Protein AF-A0A832M964-F1 (afdb_monomer_lite)

Secondary structure (DSSP, 8-state):
---------PPPHHHHHHHHHHHHHHHHHHHHHHHHHHHHHHHHHHHHHHHHHHHHHHHHHHHS-GGGS-TTEEEEEEEEETTEEEEEEEEEEEE-SS-SS--EEEEEEEEEEETTEEEEEEEE--

pLDDT: mean 84.79, std 11.28, range [44.62, 95.81]

Structure (mmCIF, N/CA/C/O backbone):
data_AF-A0A832M964-F1
#
_entry.id   AF-A0A832M964-F1
#
loop_
_atom_site.group_PDB
_atom_site.id
_atom_site.type_symbol
_atom_site.label_atom_id
_atom_site.label_alt_id
_atom_site.label_comp_id
_atom_site.label_asym_id
_atom_site.label_entity_id
_atom_site.label_seq_id
_atom_site.pdbx_PDB_ins_code
_atom_site.Cartn_x
_atom_site.Cartn_y
_atom_site.Cartn_z
_atom_site.occupancy
_atom_site.B_iso_or_equiv
_atom_site.auth_seq_id
_atom_site.auth_comp_id
_atom_site.auth_asym_id
_atom_site.auth_atom_id
_atom_site.pdbx_PDB_model_num
ATOM 1 N N . MET A 1 1 ? -24.191 -28.222 73.636 1.00 44.62 1 MET A N 1
ATOM 2 C CA . MET A 1 1 ? -23.981 -27.889 72.207 1.00 44.62 1 MET A CA 1
ATOM 3 C C . MET A 1 1 ? -24.674 -26.564 71.893 1.00 44.62 1 MET A C 1
ATOM 5 O O . MET A 1 1 ? -25.880 -26.566 71.691 1.00 44.62 1 MET A O 1
ATOM 9 N N . 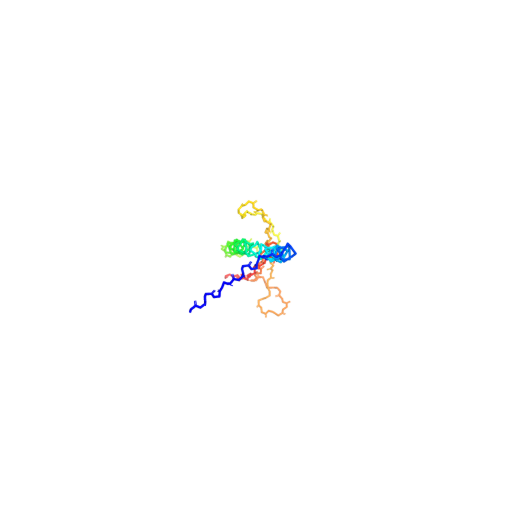SER A 1 2 ? -23.965 -25.428 71.906 1.00 44.72 2 SER A N 1
ATOM 10 C CA . SER A 1 2 ? -24.557 -24.138 71.512 1.00 44.72 2 SER A CA 1
ATOM 11 C C . SER A 1 2 ? -24.307 -23.880 70.022 1.00 44.72 2 SER A C 1
ATOM 13 O O . SER A 1 2 ? -23.170 -23.826 69.552 1.00 44.72 2 SER A O 1
ATOM 15 N N . ARG A 1 3 ? -25.388 -23.765 69.244 1.00 59.62 3 ARG A N 1
ATOM 16 C CA . ARG A 1 3 ? -25.330 -23.318 67.848 1.00 59.62 3 ARG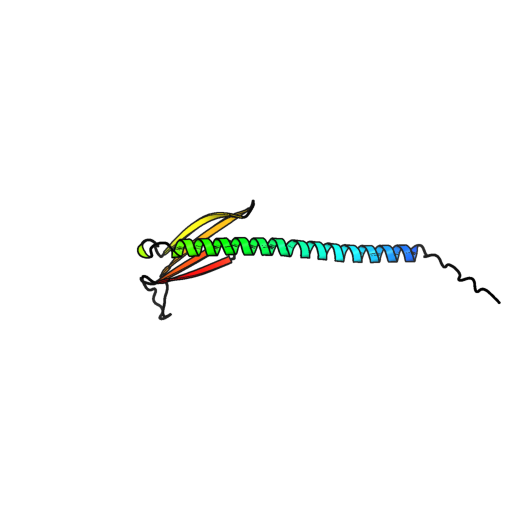 A CA 1
ATOM 17 C C . ARG A 1 3 ? -25.164 -21.799 67.855 1.00 59.62 3 ARG A C 1
ATOM 19 O O . ARG A 1 3 ? -26.110 -21.080 68.158 1.00 59.62 3 ARG A O 1
ATOM 26 N N . ARG A 1 4 ? -23.968 -21.307 67.519 1.00 56.19 4 ARG A N 1
ATOM 27 C CA . ARG A 1 4 ? -23.741 -19.880 67.240 1.00 56.19 4 ARG A CA 1
ATOM 28 C C . ARG A 1 4 ? -24.540 -19.495 65.990 1.00 56.19 4 ARG A C 1
ATOM 30 O O . ARG A 1 4 ? -24.141 -19.822 64.874 1.00 56.19 4 ARG A O 1
ATOM 37 N N . GLN A 1 5 ? -25.676 -18.825 66.178 1.00 59.09 5 GLN A N 1
ATOM 38 C CA . GLN A 1 5 ? -26.398 -18.148 65.102 1.00 59.09 5 GLN A CA 1
ATOM 39 C C . GLN A 1 5 ? -25.478 -17.076 64.505 1.00 59.09 5 GLN A C 1
ATOM 41 O O . GLN A 1 5 ? -25.158 -16.081 65.152 1.00 59.09 5 GLN A O 1
ATOM 46 N N . ARG A 1 6 ? -25.016 -17.291 63.268 1.00 60.81 6 ARG A N 1
ATOM 47 C CA . ARG A 1 6 ? -24.368 -16.244 62.472 1.00 60.81 6 ARG A CA 1
ATOM 48 C C . ARG A 1 6 ? -25.410 -15.161 62.208 1.00 60.81 6 ARG A C 1
ATOM 50 O O . ARG A 1 6 ? -26.352 -15.390 61.452 1.00 60.81 6 ARG A O 1
ATOM 57 N N . ALA A 1 7 ? -25.250 -14.004 62.844 1.00 59.88 7 ALA A N 1
ATOM 58 C CA . ALA A 1 7 ? -26.042 -12.824 62.540 1.00 59.88 7 ALA A CA 1
ATOM 59 C C . ALA A 1 7 ? -25.851 -12.479 61.056 1.00 59.88 7 ALA A C 1
ATOM 61 O O . ALA A 1 7 ? -24.744 -12.162 60.618 1.00 59.88 7 ALA A O 1
ATOM 62 N N . ARG A 1 8 ? -26.925 -12.588 60.271 1.00 60.16 8 ARG A N 1
ATOM 63 C CA . ARG A 1 8 ? -26.962 -12.116 58.886 1.00 60.16 8 ARG A CA 1
ATOM 64 C C . ARG A 1 8 ? -26.943 -10.587 58.933 1.00 60.16 8 ARG A C 1
ATOM 66 O O . ARG A 1 8 ? -27.985 -9.970 59.121 1.00 60.16 8 ARG A O 1
ATOM 73 N N . ARG A 1 9 ? -25.761 -9.975 58.842 1.00 65.62 9 ARG A N 1
ATOM 74 C CA . ARG A 1 9 ? -25.640 -8.528 58.627 1.00 65.62 9 ARG A CA 1
ATOM 75 C C . ARG A 1 9 ? -25.997 -8.256 57.166 1.00 65.62 9 ARG A C 1
ATOM 77 O O . ARG A 1 9 ? -25.278 -8.696 56.275 1.00 65.62 9 ARG A O 1
ATOM 84 N N . GLY A 1 10 ? -27.156 -7.644 56.938 1.00 71.69 10 GLY A N 1
ATOM 85 C CA . GLY A 1 10 ? -27.556 -7.161 55.618 1.00 71.69 10 GLY A CA 1
ATOM 86 C C . GLY A 1 10 ? -26.699 -5.965 55.207 1.00 71.69 10 GLY A C 1
ATOM 87 O O . GLY A 1 10 ? -26.245 -5.215 56.069 1.00 71.69 10 GLY A O 1
ATOM 88 N N . LEU A 1 11 ? -26.475 -5.815 53.902 1.00 71.75 11 LEU A N 1
ATOM 89 C CA . LEU A 1 11 ? -25.791 -4.660 53.323 1.00 71.75 11 LEU A CA 1
ATOM 90 C C . LEU A 1 11 ? -26.528 -3.378 53.702 1.00 71.75 11 LEU A C 1
ATOM 92 O O . LEU A 1 11 ? -27.746 -3.276 53.528 1.00 71.75 11 LEU A O 1
ATOM 96 N N . THR A 1 12 ? -25.790 -2.397 54.206 1.00 86.75 12 THR A N 1
ATOM 97 C CA . THR A 1 12 ? -26.350 -1.063 54.411 1.00 86.75 12 THR A CA 1
ATOM 98 C C . THR A 1 12 ? -26.580 -0.389 53.056 1.00 86.75 12 THR A C 1
ATOM 100 O O . THR A 1 12 ? -25.876 -0.655 52.081 1.00 86.75 12 THR A O 1
ATOM 103 N N . LEU A 1 13 ? -27.580 0.493 52.970 1.00 82.88 13 LEU A N 1
ATOM 104 C CA . LEU A 1 13 ? -27.928 1.187 51.721 1.00 82.88 13 LEU A CA 1
ATOM 105 C C . LEU A 1 13 ? -26.727 1.971 51.155 1.00 82.88 13 LEU A C 1
ATOM 107 O O . LEU A 1 13 ? -26.517 2.006 49.945 1.00 82.88 13 LEU A O 1
ATOM 111 N N . LEU A 1 14 ? -25.891 2.518 52.043 1.00 85.25 14 LEU A N 1
ATOM 112 C CA . LEU A 1 14 ? -24.642 3.189 51.693 1.00 85.25 14 LEU A CA 1
ATOM 113 C C . LEU A 1 14 ? -23.619 2.226 51.063 1.00 85.25 14 LEU A C 1
ATOM 115 O O . LEU A 1 14 ? -23.059 2.538 50.016 1.00 85.25 14 LEU A O 1
ATOM 119 N N . GLU A 1 15 ? -23.400 1.046 51.655 1.00 85.31 15 GLU A N 1
ATOM 120 C CA . GLU A 1 15 ? -22.501 0.028 51.086 1.00 85.31 15 GLU A CA 1
ATOM 121 C C . GLU A 1 15 ? -22.987 -0.455 49.716 1.00 85.31 15 GLU A C 1
ATOM 123 O O . GLU A 1 15 ? -22.176 -0.633 48.808 1.00 85.31 15 GLU A O 1
ATOM 128 N N . ALA A 1 16 ? -24.301 -0.622 49.539 1.00 86.69 16 ALA A N 1
ATOM 129 C CA . ALA A 1 16 ? -24.883 -1.010 48.257 1.00 86.69 16 ALA A CA 1
ATOM 130 C C . ALA A 1 16 ? -24.654 0.059 47.173 1.00 86.69 16 ALA A C 1
ATOM 132 O O . ALA A 1 16 ? -24.262 -0.278 46.057 1.00 86.69 16 ALA A O 1
ATOM 133 N N . LEU A 1 17 ? -24.830 1.344 47.499 1.00 87.31 17 LEU A N 1
ATOM 134 C CA . LEU A 1 17 ? -24.562 2.448 46.570 1.00 87.31 17 LEU A CA 1
ATOM 135 C C . LEU A 1 17 ? -23.080 2.536 46.185 1.00 87.31 17 LEU A C 1
ATOM 137 O O . LEU A 1 17 ? -22.758 2.709 45.007 1.00 87.31 17 LEU A O 1
ATOM 141 N N . ILE A 1 18 ? -22.174 2.369 47.151 1.00 88.50 18 ILE A N 1
ATOM 142 C CA . ILE A 1 18 ? -20.728 2.360 46.892 1.00 88.50 18 ILE A CA 1
ATOM 143 C C . ILE A 1 18 ? -20.363 1.191 45.967 1.00 88.50 18 ILE A C 1
ATOM 145 O O . ILE A 1 18 ? -19.669 1.395 44.970 1.00 88.50 18 ILE A O 1
ATOM 149 N N . LEU A 1 19 ? -20.885 -0.011 46.230 1.00 87.69 19 LEU A N 1
ATOM 150 C CA . LEU A 1 19 ? -20.664 -1.187 45.384 1.00 87.69 19 LEU A CA 1
ATOM 151 C C . LEU A 1 19 ? -21.177 -0.986 43.954 1.00 87.69 19 LEU A C 1
ATOM 153 O O . LEU A 1 19 ? -20.451 -1.283 43.009 1.00 87.69 19 LEU A O 1
ATOM 157 N N . ILE A 1 20 ? -22.385 -0.444 43.780 1.00 88.62 20 ILE A N 1
ATOM 158 C CA . ILE A 1 20 ? -22.952 -0.164 42.450 1.00 88.62 20 ILE A CA 1
ATOM 159 C C . ILE A 1 20 ? -22.075 0.831 41.686 1.00 88.62 20 ILE A C 1
ATOM 161 O O . ILE A 1 20 ? -21.816 0.638 40.500 1.00 88.62 20 ILE A O 1
ATOM 165 N N . THR A 1 21 ? -21.575 1.862 42.365 1.00 89.19 21 THR A N 1
ATOM 166 C CA . THR A 1 21 ? -20.712 2.874 41.744 1.00 89.19 21 THR A CA 1
ATOM 167 C C . THR A 1 21 ? -19.387 2.260 41.285 1.00 89.19 21 THR A C 1
ATOM 169 O O . THR A 1 21 ? -18.964 2.478 40.151 1.00 89.19 21 THR A O 1
ATOM 172 N N . ILE A 1 22 ? -18.763 1.431 42.128 1.00 87.75 22 ILE A N 1
ATOM 173 C CA . ILE A 1 22 ? -17.514 0.729 41.794 1.00 87.75 22 ILE A CA 1
ATOM 174 C C . ILE A 1 22 ? -17.724 -0.218 40.606 1.00 87.75 22 ILE A C 1
ATOM 176 O O . ILE A 1 22 ? -16.924 -0.220 39.672 1.00 87.75 22 ILE A O 1
ATOM 180 N N . VAL A 1 23 ? -18.815 -0.988 40.602 1.00 85.75 23 VAL A N 1
ATOM 181 C CA . VAL A 1 23 ? -19.145 -1.904 39.499 1.00 85.75 23 VAL A CA 1
ATOM 182 C C . VAL A 1 23 ? -19.445 -1.136 38.210 1.00 85.75 23 VAL A C 1
ATOM 184 O O . VAL A 1 23 ? -19.011 -1.558 37.141 1.00 85.75 23 VAL A O 1
ATOM 187 N N . GLY A 1 24 ? -20.123 0.011 38.293 1.00 85.31 24 GLY A N 1
ATOM 188 C CA . GLY A 1 24 ? -20.402 0.869 37.142 1.00 85.31 24 GLY A CA 1
ATOM 189 C C . GLY A 1 24 ? -19.130 1.403 36.480 1.00 85.31 24 GLY A C 1
ATOM 190 O O . GLY A 1 24 ? -18.979 1.296 35.265 1.00 85.31 24 GLY A O 1
ATOM 191 N N . VAL A 1 25 ? -18.181 1.910 37.275 1.00 82.62 25 VAL A N 1
ATOM 192 C CA . VAL A 1 25 ? -16.882 2.395 36.770 1.00 82.62 25 VAL A CA 1
ATOM 193 C C . VAL A 1 25 ? -16.028 1.246 36.221 1.00 82.62 25 VAL A C 1
ATOM 195 O O . VAL A 1 25 ? -15.401 1.385 35.173 1.00 82.62 25 VAL A O 1
ATOM 198 N N . ALA A 1 26 ? -16.026 0.086 36.881 1.00 78.88 26 ALA A N 1
ATOM 199 C CA . ALA A 1 26 ? -15.315 -1.089 36.379 1.00 78.88 26 ALA A CA 1
ATOM 200 C C . ALA A 1 26 ? -15.908 -1.595 35.048 1.00 78.88 26 ALA A C 1
ATOM 202 O O . ALA A 1 26 ? -15.168 -1.952 34.131 1.00 78.88 26 ALA A O 1
ATOM 203 N N . GLY A 1 27 ? -17.238 -1.579 34.913 1.00 77.88 27 GLY A N 1
ATOM 204 C CA . GLY A 1 27 ? -17.943 -2.019 33.710 1.00 77.88 27 GLY A CA 1
ATOM 205 C C . GLY A 1 27 ? -17.648 -1.156 32.482 1.00 77.88 27 GLY A C 1
ATOM 206 O O . GLY A 1 27 ? -17.426 -1.694 31.394 1.00 77.88 27 GLY A O 1
ATOM 207 N N . THR A 1 28 ? -17.577 0.170 32.638 1.00 76.06 28 THR A N 1
ATOM 208 C CA . THR A 1 28 ? -17.237 1.067 31.519 1.00 76.06 28 THR A CA 1
ATOM 209 C C . THR A 1 28 ? -15.798 0.865 31.042 1.00 76.06 28 THR A C 1
ATOM 211 O O . THR A 1 28 ? -15.563 0.838 29.833 1.00 76.06 28 THR A O 1
ATOM 214 N N . GLY A 1 29 ? -14.850 0.629 31.957 1.00 68.12 29 GLY A N 1
ATOM 215 C CA . GLY A 1 29 ? -13.457 0.328 31.611 1.00 68.12 29 GLY A CA 1
ATOM 216 C C . GLY A 1 29 ? -13.305 -0.930 30.747 1.00 68.12 29 GLY A C 1
ATOM 217 O O . GLY A 1 29 ? -12.607 -0.909 29.732 1.00 68.12 29 GLY A O 1
ATOM 218 N N . VAL A 1 30 ? -14.017 -2.009 31.091 1.00 72.25 30 VAL A N 1
ATOM 219 C CA . VAL A 1 30 ? -14.002 -3.263 30.314 1.00 72.25 30 VAL A CA 1
ATOM 220 C C . VAL A 1 30 ? -14.663 -3.081 28.942 1.00 72.25 30 VAL A C 1
ATOM 222 O O . VAL A 1 30 ? -14.144 -3.576 27.939 1.00 72.25 30 VAL A O 1
ATOM 225 N N . GLY A 1 31 ? -15.765 -2.328 28.866 1.00 68.25 31 GLY A N 1
ATOM 226 C CA . GLY A 1 31 ? -16.471 -2.064 27.608 1.00 68.25 31 GLY A CA 1
ATOM 227 C C . GLY A 1 31 ? -15.620 -1.315 26.576 1.00 68.25 31 GLY A C 1
ATOM 228 O O . GLY A 1 31 ? -15.605 -1.683 25.400 1.00 68.25 31 GLY A O 1
ATOM 229 N N . VAL A 1 32 ? -14.853 -0.310 27.011 1.00 69.38 32 VAL A N 1
ATOM 230 C CA . VAL A 1 32 ? -13.931 0.426 26.126 1.00 69.38 32 VAL A CA 1
ATOM 231 C C . VAL A 1 32 ? -12.789 -0.476 25.647 1.00 69.38 32 VAL A C 1
ATOM 233 O O . VAL A 1 32 ? -12.437 -0.437 24.467 1.00 69.38 32 VAL A O 1
ATOM 236 N N . GLY A 1 33 ? -12.259 -1.336 26.524 1.00 65.06 33 GLY A N 1
ATOM 237 C CA . GLY A 1 33 ? -11.220 -2.306 26.170 1.00 65.06 33 GLY A CA 1
ATOM 238 C C . GLY A 1 33 ? -11.671 -3.295 25.091 1.00 65.06 33 GLY A C 1
ATOM 239 O O . GLY A 1 33 ? -10.981 -3.474 24.090 1.00 65.06 33 GLY A O 1
ATOM 240 N N . LEU A 1 34 ? -12.864 -3.878 25.236 1.00 66.81 34 LEU A N 1
ATOM 241 C CA . LEU A 1 34 ? -13.414 -4.824 24.257 1.00 66.81 34 LEU A CA 1
ATOM 242 C C . LEU A 1 34 ? -13.687 -4.170 22.897 1.00 66.81 34 LEU A C 1
ATOM 244 O O . LEU A 1 34 ? -13.398 -4.755 21.854 1.00 66.81 34 LEU A O 1
ATOM 248 N N . HIS A 1 35 ? -14.194 -2.937 22.895 1.00 64.88 35 HIS A N 1
ATOM 249 C CA . HIS A 1 35 ? -14.451 -2.211 21.655 1.00 64.88 35 HIS A CA 1
ATOM 250 C C . HIS A 1 35 ? -13.156 -1.814 20.927 1.00 64.88 35 HIS A C 1
ATOM 252 O O . HIS A 1 35 ? -13.108 -1.830 19.697 1.00 64.88 35 HIS A O 1
ATOM 258 N N . ALA A 1 36 ? -12.090 -1.491 21.666 1.00 59.09 36 ALA A N 1
ATOM 259 C CA . ALA A 1 36 ? -10.774 -1.249 21.082 1.00 59.09 36 ALA A CA 1
ATOM 260 C C . ALA A 1 36 ? -10.193 -2.527 20.459 1.00 59.09 36 ALA A C 1
ATOM 262 O O . ALA A 1 36 ? -9.739 -2.490 19.317 1.00 59.09 36 ALA A O 1
ATOM 263 N N . VAL A 1 37 ? -10.281 -3.666 21.157 1.00 65.94 37 VAL A N 1
ATOM 264 C CA . VAL A 1 37 ? -9.811 -4.965 20.649 1.00 65.94 37 VAL A CA 1
ATOM 265 C C . VAL A 1 37 ? -10.566 -5.381 19.385 1.00 65.94 37 VAL A C 1
ATOM 267 O O . VAL A 1 37 ? -9.938 -5.864 18.452 1.00 65.94 37 VAL A O 1
ATOM 270 N N . ALA A 1 38 ? -11.872 -5.123 19.288 1.00 67.06 38 ALA A N 1
ATOM 271 C CA . ALA A 1 38 ? -12.654 -5.446 18.090 1.00 67.06 38 ALA A CA 1
ATOM 272 C C . ALA A 1 38 ? -12.256 -4.633 16.839 1.00 67.06 38 ALA A C 1
ATOM 274 O O . ALA A 1 38 ? -12.449 -5.097 15.718 1.00 67.06 38 ALA A O 1
ATOM 275 N N . LYS A 1 39 ? -11.679 -3.433 17.001 1.00 70.62 39 LYS A N 1
ATOM 276 C CA . LYS A 1 39 ? -11.231 -2.593 15.873 1.00 70.62 39 LYS A CA 1
ATOM 277 C C . LYS A 1 39 ? -9.864 -2.992 15.320 1.00 70.62 39 LYS A C 1
ATOM 279 O O . LYS A 1 39 ? -9.562 -2.663 14.174 1.00 70.62 39 LYS A O 1
ATOM 284 N N . VAL A 1 40 ? -9.043 -3.683 16.112 1.00 73.50 40 VAL A N 1
ATOM 285 C CA . VAL A 1 40 ? -7.690 -4.084 15.698 1.00 73.50 40 VAL A CA 1
ATOM 286 C C . VAL A 1 40 ? -7.722 -5.077 14.525 1.00 73.50 40 VAL A C 1
ATOM 288 O O . VAL A 1 40 ? -7.034 -4.798 13.545 1.00 73.50 40 VAL A O 1
ATOM 291 N N . PRO A 1 41 ? -8.538 -6.154 14.534 1.00 78.06 41 PRO A N 1
ATOM 292 C CA . PRO A 1 41 ? -8.643 -7.071 13.399 1.00 78.06 41 PRO A CA 1
ATOM 293 C C . PRO A 1 41 ? -9.049 -6.367 12.103 1.00 78.06 41 PRO A C 1
ATOM 295 O O . PRO A 1 41 ? -8.357 -6.492 11.102 1.00 78.06 41 PRO A O 1
ATOM 298 N N . ALA A 1 42 ? -10.083 -5.520 12.147 1.00 80.25 42 ALA A N 1
ATOM 299 C CA . ALA A 1 42 ? -10.571 -4.817 10.960 1.00 80.25 42 ALA A CA 1
ATOM 300 C C . ALA A 1 42 ? -9.510 -3.890 10.334 1.00 80.25 42 ALA A C 1
ATOM 302 O O . ALA A 1 42 ? -9.373 -3.831 9.115 1.00 80.25 42 ALA A O 1
ATOM 303 N N . ALA A 1 43 ? -8.731 -3.184 11.162 1.00 81.50 43 ALA A N 1
ATOM 304 C CA . ALA A 1 43 ? -7.650 -2.328 10.676 1.00 81.50 43 ALA A CA 1
ATOM 305 C C . ALA A 1 43 ? -6.471 -3.133 10.101 1.00 81.50 43 ALA A C 1
ATOM 307 O O . ALA A 1 43 ? -5.807 -2.675 9.169 1.00 81.50 43 ALA A O 1
ATOM 308 N N . VAL A 1 44 ? -6.187 -4.314 10.657 1.00 87.06 44 VAL A N 1
ATOM 309 C CA . VAL A 1 44 ? -5.147 -5.217 10.144 1.00 87.06 44 VAL A CA 1
ATOM 310 C C . VAL A 1 44 ? -5.574 -5.823 8.808 1.00 87.06 44 VAL A C 1
ATOM 312 O O . VAL A 1 44 ? -4.784 -5.794 7.867 1.00 87.06 44 VAL A O 1
ATOM 315 N N . ASP A 1 45 ? -6.821 -6.276 8.690 1.00 88.12 45 ASP A N 1
ATOM 316 C CA . ASP A 1 45 ? -7.370 -6.833 7.451 1.00 88.12 45 ASP A CA 1
ATOM 317 C C . ASP A 1 45 ? -7.367 -5.797 6.320 1.00 88.12 45 ASP A C 1
ATOM 319 O O . ASP A 1 45 ? -6.944 -6.092 5.202 1.00 88.12 45 ASP A O 1
ATOM 323 N N . GLU A 1 46 ? -7.755 -4.550 6.616 1.00 89.06 46 GLU A N 1
ATOM 324 C CA . GLU A 1 46 ? -7.687 -3.445 5.652 1.00 89.06 46 GLU A CA 1
ATOM 325 C C . GLU A 1 46 ? -6.243 -3.205 5.185 1.00 89.06 46 GLU A C 1
ATOM 327 O O . GLU A 1 46 ? -5.992 -3.057 3.989 1.00 89.06 46 GLU A O 1
ATOM 332 N N . ARG A 1 47 ? -5.269 -3.220 6.105 1.00 89.62 47 ARG A N 1
ATOM 333 C CA . ARG A 1 47 ? -3.848 -3.063 5.754 1.00 89.62 47 ARG A CA 1
ATOM 334 C C . ARG A 1 47 ? -3.325 -4.215 4.906 1.00 89.62 47 ARG A C 1
ATOM 336 O O . ARG A 1 47 ? -2.576 -3.956 3.968 1.00 89.62 47 ARG A O 1
ATOM 343 N N . LEU A 1 48 ? -3.699 -5.454 5.221 1.00 93.12 48 LEU A N 1
ATOM 344 C CA . LEU A 1 48 ? -3.319 -6.626 4.434 1.00 93.12 48 LEU A CA 1
ATOM 345 C C . LEU A 1 48 ? -3.909 -6.536 3.020 1.00 93.12 48 LEU A C 1
ATOM 347 O O . LEU A 1 48 ? -3.203 -6.749 2.039 1.00 93.12 48 LEU A O 1
ATOM 351 N N . ALA A 1 49 ? -5.181 -6.151 2.907 1.00 92.94 49 ALA A N 1
ATOM 352 C CA . ALA A 1 49 ? -5.844 -5.981 1.622 1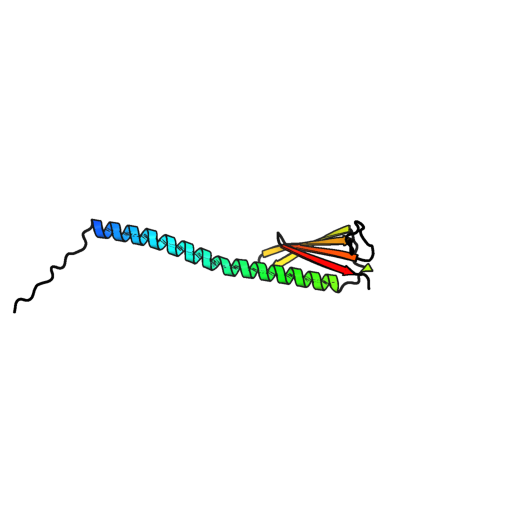.00 92.94 49 ALA A CA 1
ATOM 353 C C . ALA A 1 49 ? -5.189 -4.878 0.774 1.00 92.94 49 ALA A C 1
ATOM 355 O O . ALA A 1 49 ? -4.952 -5.091 -0.414 1.00 92.94 49 ALA A O 1
ATOM 356 N N . ILE A 1 50 ? -4.841 -3.727 1.366 1.00 93.69 50 ILE A N 1
ATOM 357 C CA . ILE A 1 50 ? -4.091 -2.674 0.659 1.00 93.69 50 ILE A CA 1
ATOM 358 C C . ILE A 1 50 ? -2.722 -3.200 0.220 1.00 93.69 50 ILE A C 1
ATOM 360 O O . ILE A 1 50 ? -2.330 -2.980 -0.924 1.00 93.69 50 ILE A O 1
ATOM 364 N N . HIS A 1 51 ? -2.012 -3.920 1.090 1.00 93.69 51 HIS A N 1
ATOM 365 C CA . HIS A 1 51 ? -0.697 -4.464 0.764 1.00 93.69 51 HIS A CA 1
ATOM 366 C C . HIS A 1 51 ? -0.751 -5.443 -0.414 1.00 93.69 51 HIS A C 1
ATOM 368 O O . HIS A 1 51 ? 0.027 -5.296 -1.352 1.00 93.69 51 HIS A O 1
ATOM 374 N N . ASN A 1 52 ? -1.721 -6.360 -0.433 1.00 94.44 52 ASN A N 1
ATOM 375 C CA . ASN A 1 52 ? -1.915 -7.276 -1.558 1.00 94.44 52 ASN A CA 1
ATOM 376 C C . ASN A 1 52 ? -2.166 -6.510 -2.866 1.00 94.44 52 ASN A C 1
ATOM 378 O O . ASN A 1 52 ? -1.572 -6.830 -3.887 1.00 94.44 52 ASN A O 1
ATOM 382 N N . ARG A 1 53 ? -2.958 -5.429 -2.832 1.00 93.81 53 ARG A N 1
ATOM 383 C CA . ARG A 1 53 ? -3.203 -4.576 -4.011 1.00 93.81 53 ARG A CA 1
ATOM 384 C C . ARG A 1 53 ? -1.975 -3.798 -4.480 1.00 93.81 53 ARG A C 1
ATOM 386 O O . ARG A 1 53 ? -1.863 -3.506 -5.672 1.00 93.81 53 ARG A O 1
ATOM 393 N N . LEU A 1 54 ? -1.086 -3.421 -3.562 1.00 93.25 54 LEU A N 1
ATOM 394 C CA . LEU A 1 54 ? 0.203 -2.821 -3.907 1.00 93.25 54 LEU A CA 1
ATOM 395 C C . LEU A 1 54 ? 1.096 -3.848 -4.606 1.00 93.25 54 LEU A C 1
ATOM 397 O O . LEU A 1 54 ? 1.642 -3.537 -5.658 1.00 93.25 54 LEU A O 1
ATOM 401 N N . VAL A 1 55 ? 1.200 -5.061 -4.058 1.00 94.69 55 VAL A N 1
ATOM 402 C CA . VAL A 1 55 ? 2.002 -6.150 -4.636 1.00 94.69 55 VAL A CA 1
ATOM 403 C C . VAL A 1 55 ? 1.475 -6.550 -6.014 1.00 94.69 55 VAL A C 1
ATOM 405 O O . VAL A 1 55 ? 2.249 -6.536 -6.962 1.00 94.69 55 VAL A O 1
ATOM 408 N N . GLU A 1 56 ? 0.166 -6.776 -6.165 1.00 94.44 56 GLU A N 1
ATOM 409 C CA . GLU A 1 56 ? -0.467 -7.074 -7.461 1.00 94.44 56 GLU A CA 1
ATOM 410 C C . GLU A 1 56 ? -0.101 -6.031 -8.526 1.00 94.44 56 GLU A C 1
ATOM 412 O O . GLU A 1 56 ? 0.262 -6.373 -9.649 1.00 94.44 56 GLU A O 1
ATOM 417 N N . LYS A 1 57 ? -0.159 -4.737 -8.177 1.00 93.56 57 LYS A N 1
ATOM 418 C CA . LYS A 1 57 ? 0.190 -3.672 -9.124 1.00 93.56 57 LYS A CA 1
ATOM 419 C C . LYS A 1 57 ? 1.677 -3.654 -9.454 1.00 93.56 57 LYS A C 1
ATOM 421 O O . LYS A 1 57 ? 2.050 -3.304 -10.567 1.00 93.56 57 LYS A O 1
ATOM 426 N N . MET A 1 58 ? 2.522 -3.992 -8.492 1.00 93.19 58 MET A N 1
ATOM 427 C CA . MET A 1 58 ? 3.965 -4.062 -8.691 1.00 93.19 58 MET A CA 1
ATOM 428 C C . MET A 1 58 ? 4.346 -5.235 -9.590 1.00 93.19 58 MET A C 1
ATOM 430 O O . MET A 1 58 ? 5.187 -5.060 -10.462 1.00 93.19 58 MET A O 1
ATOM 434 N N . GLU A 1 59 ? 3.687 -6.383 -9.440 1.00 93.19 59 GLU A N 1
ATOM 435 C CA . GLU A 1 59 ? 3.835 -7.532 -10.340 1.00 93.19 59 GLU A CA 1
ATOM 436 C C . GLU A 1 59 ? 3.324 -7.213 -11.748 1.00 93.19 59 GLU A C 1
ATOM 438 O O . GLU A 1 59 ? 4.010 -7.497 -12.727 1.00 93.19 59 GLU A O 1
ATOM 443 N N . GLU A 1 60 ? 2.171 -6.547 -11.859 1.00 93.19 60 GLU A N 1
ATOM 444 C CA . GLU A 1 60 ? 1.655 -6.059 -13.140 1.00 93.19 60 GLU A CA 1
ATOM 445 C C . GLU A 1 60 ? 2.690 -5.157 -13.830 1.00 93.19 60 GLU A C 1
ATOM 447 O O . GLU A 1 60 ? 3.044 -5.398 -14.979 1.00 93.19 60 GLU A O 1
ATOM 452 N N . LEU A 1 61 ? 3.234 -4.162 -13.122 1.00 91.50 61 LEU A N 1
ATOM 453 C CA . LEU A 1 61 ? 4.244 -3.251 -13.669 1.00 91.50 61 LEU A CA 1
ATOM 454 C C . LEU A 1 61 ? 5.568 -3.951 -13.991 1.00 91.50 61 LEU A C 1
ATOM 456 O O . LEU A 1 61 ? 6.210 -3.585 -14.968 1.00 91.50 61 LEU A O 1
ATOM 460 N N . ALA A 1 62 ? 5.966 -4.953 -13.207 1.00 89.12 62 ALA A N 1
ATOM 461 C CA . ALA A 1 62 ? 7.164 -5.748 -13.467 1.00 89.12 62 ALA A CA 1
ATOM 462 C C . ALA A 1 62 ? 7.013 -6.672 -14.686 1.00 89.12 62 ALA A C 1
ATOM 464 O O . AL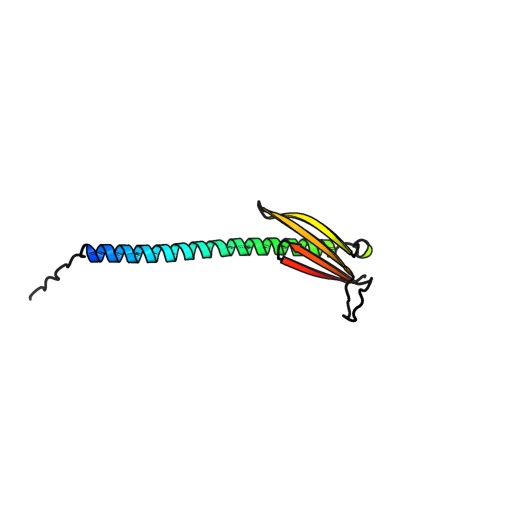A A 1 62 ? 8.015 -7.056 -15.280 1.00 89.12 62 ALA A O 1
ATOM 465 N N . SER A 1 63 ? 5.779 -7.027 -15.061 1.00 90.50 63 SER A N 1
ATOM 466 C CA . SER A 1 63 ? 5.493 -7.833 -16.255 1.00 90.50 63 SER A CA 1
ATOM 467 C C . SER A 1 63 ? 5.450 -7.026 -17.556 1.00 90.50 63 SER A C 1
ATOM 469 O O . SER A 1 63 ? 5.442 -7.608 -18.638 1.00 90.50 63 SER A O 1
ATOM 471 N N . ILE A 1 64 ? 5.389 -5.696 -17.458 1.00 91.00 64 ILE A N 1
ATOM 472 C CA . ILE A 1 64 ? 5.368 -4.792 -18.605 1.00 91.00 64 ILE A CA 1
ATOM 473 C C . ILE A 1 64 ? 6.799 -4.588 -19.120 1.00 91.00 64 ILE A C 1
ATOM 475 O O . ILE A 1 64 ? 7.734 -4.434 -18.335 1.00 91.00 64 ILE A O 1
ATOM 479 N N . ASP A 1 65 ? 6.960 -4.529 -20.443 1.00 89.75 65 ASP A N 1
ATOM 480 C CA . ASP A 1 65 ? 8.254 -4.278 -21.079 1.00 89.75 65 ASP A CA 1
ATOM 481 C C . ASP A 1 65 ? 8.864 -2.950 -20.612 1.00 89.75 65 ASP A C 1
ATOM 483 O O . ASP A 1 65 ? 8.214 -1.898 -20.656 1.00 89.75 65 ASP A O 1
ATOM 487 N N . PHE A 1 66 ? 10.146 -2.989 -20.239 1.00 89.56 66 PHE A N 1
ATOM 488 C CA . PHE A 1 66 ? 10.894 -1.846 -19.707 1.00 89.56 66 PHE A CA 1
ATOM 489 C C . PHE A 1 66 ? 10.774 -0.594 -20.589 1.00 89.56 66 PHE A C 1
ATOM 491 O O . PHE A 1 66 ? 10.495 0.493 -20.089 1.00 89.56 66 PHE A O 1
ATOM 498 N N . ASP A 1 67 ? 10.903 -0.747 -21.911 1.00 87.44 67 ASP A N 1
ATOM 499 C CA . ASP A 1 67 ? 10.877 0.376 -22.858 1.00 87.44 67 ASP A CA 1
ATOM 500 C C . ASP A 1 67 ? 9.495 1.051 -22.976 1.00 87.44 67 ASP A C 1
ATOM 502 O O . ASP A 1 67 ? 9.382 2.156 -23.505 1.00 87.44 67 ASP A O 1
ATOM 506 N N . THR A 1 68 ? 8.431 0.418 -22.471 1.00 89.56 68 THR A N 1
ATOM 507 C CA . THR A 1 68 ? 7.079 1.005 -22.441 1.00 89.56 68 THR A CA 1
ATOM 508 C C . THR A 1 68 ? 6.793 1.773 -21.145 1.00 89.56 68 THR A C 1
ATOM 510 O O . THR A 1 68 ? 5.822 2.539 -21.059 1.00 89.56 68 THR A O 1
ATOM 513 N N . LEU A 1 69 ? 7.642 1.602 -20.128 1.00 88.25 69 LEU A N 1
ATOM 514 C CA . LEU A 1 69 ? 7.544 2.290 -18.849 1.00 88.25 69 LEU A CA 1
ATOM 515 C C . LEU A 1 69 ? 8.225 3.658 -18.944 1.00 88.25 69 LEU A C 1
ATOM 517 O O . LEU A 1 69 ? 9.414 3.822 -18.688 1.00 88.25 69 LEU A O 1
ATOM 521 N N . ASN A 1 70 ? 7.438 4.678 -19.281 1.00 87.06 70 ASN A N 1
ATOM 522 C CA . ASN A 1 70 ? 7.943 6.048 -19.343 1.00 87.06 70 ASN A CA 1
ATOM 523 C C . ASN A 1 70 ? 8.389 6.541 -17.957 1.00 87.06 70 ASN A C 1
ATOM 525 O O . ASN A 1 70 ? 7.564 6.735 -17.058 1.00 87.06 70 ASN A O 1
ATOM 529 N N . SER A 1 71 ? 9.690 6.796 -17.812 1.00 89.44 71 SER A N 1
ATOM 530 C CA . SER A 1 71 ? 10.261 7.461 -16.638 1.00 89.44 71 SER A CA 1
ATOM 531 C C . SER A 1 71 ? 9.815 8.928 -16.527 1.00 89.44 71 SER A C 1
ATOM 533 O O . SER A 1 71 ? 9.418 9.556 -17.510 1.00 89.44 71 SER A O 1
ATOM 535 N N . GLY A 1 72 ? 9.858 9.478 -15.313 1.00 87.50 72 GLY A N 1
ATOM 536 C CA . GLY A 1 72 ? 9.448 10.856 -15.026 1.00 87.50 72 GLY A CA 1
ATOM 537 C C . GLY A 1 72 ? 7.931 11.059 -14.996 1.00 87.50 72 GLY A C 1
ATOM 538 O O . GLY A 1 72 ? 7.464 12.197 -14.976 1.00 87.50 72 GLY A O 1
ATOM 539 N N . VAL A 1 73 ? 7.152 9.974 -14.992 1.00 88.94 73 VAL A N 1
ATOM 540 C CA . VAL A 1 73 ? 5.688 10.025 -15.008 1.00 88.94 73 VAL A CA 1
ATOM 541 C C . VAL A 1 73 ? 5.129 9.577 -13.662 1.00 88.94 73 VAL A C 1
ATOM 543 O O . VAL A 1 73 ? 5.588 8.605 -13.060 1.00 88.94 73 VAL A O 1
ATOM 546 N N . SER A 1 74 ? 4.086 10.276 -13.213 1.00 92.00 74 SER A N 1
ATOM 547 C CA . SER A 1 74 ? 3.223 9.841 -12.119 1.00 92.00 74 SER A CA 1
ATOM 548 C C . SER A 1 74 ? 1.806 9.637 -12.647 1.00 92.00 74 SER A C 1
ATOM 550 O O . SER A 1 74 ? 1.258 10.508 -13.324 1.00 92.00 74 SER A O 1
ATOM 552 N N . ARG A 1 75 ? 1.226 8.465 -12.388 1.00 92.56 75 ARG A N 1
ATOM 553 C CA . ARG A 1 75 ? -0.136 8.096 -12.788 1.00 92.56 75 ARG A CA 1
ATOM 554 C C . ARG A 1 75 ? -0.937 7.764 -11.544 1.00 92.56 75 ARG A C 1
ATOM 556 O O . ARG A 1 75 ? -0.435 7.055 -10.678 1.00 92.56 75 ARG A O 1
ATOM 563 N N . SER A 1 76 ? -2.173 8.234 -11.470 1.00 93.38 76 SER A N 1
ATOM 564 C CA . SER A 1 76 ? -3.091 7.867 -10.397 1.00 93.38 76 SER A CA 1
ATOM 565 C C . SER A 1 76 ? -4.290 7.098 -10.930 1.00 93.38 76 SER A C 1
ATOM 567 O O . SER A 1 76 ? -4.810 7.390 -12.007 1.00 93.38 76 SER A O 1
ATOM 569 N N . ASP A 1 77 ? -4.722 6.106 -10.165 1.00 93.06 77 ASP A N 1
ATOM 570 C CA . ASP A 1 77 ? -5.927 5.332 -10.416 1.00 93.06 77 ASP A CA 1
ATOM 571 C C . ASP A 1 77 ? -6.666 5.029 -9.111 1.00 93.06 77 ASP A C 1
ATOM 573 O O . ASP A 1 77 ? -6.158 5.236 -8.010 1.00 93.06 77 ASP A O 1
ATOM 577 N N . THR A 1 78 ? -7.913 4.575 -9.223 1.00 93.62 78 THR A N 1
ATOM 578 C CA . THR A 1 78 ? -8.724 4.239 -8.048 1.00 93.62 78 THR A CA 1
ATOM 579 C C . THR A 1 78 ? -9.126 2.779 -8.065 1.00 93.62 78 THR A C 1
ATOM 581 O O . THR A 1 78 ? -9.330 2.187 -9.123 1.00 93.62 78 THR A O 1
ATOM 584 N N . PHE A 1 79 ? -9.238 2.190 -6.878 1.00 92.88 79 PHE A N 1
ATOM 585 C CA . PHE A 1 79 ? -9.679 0.811 -6.708 1.00 92.88 79 PHE A CA 1
ATOM 586 C C . PHE A 1 79 ? -10.510 0.658 -5.432 1.00 92.88 79 PHE A C 1
ATOM 588 O O . PHE A 1 79 ? -10.500 1.522 -4.553 1.00 92.88 79 PHE A O 1
ATOM 595 N N . LEU A 1 80 ? -11.248 -0.447 -5.342 1.00 92.88 80 LEU A N 1
ATOM 596 C CA . LEU A 1 80 ? -12.138 -0.748 -4.223 1.00 92.88 80 LEU A CA 1
ATOM 597 C C . LEU A 1 80 ? -11.565 -1.868 -3.348 1.00 92.88 80 LEU A C 1
ATOM 599 O O . LEU A 1 80 ? -11.090 -2.888 -3.855 1.00 92.88 80 LEU A O 1
ATOM 603 N N . ILE A 1 81 ? -11.674 -1.696 -2.030 1.00 91.12 81 ILE A N 1
ATOM 604 C CA . ILE A 1 81 ? -11.580 -2.782 -1.046 1.00 91.12 81 ILE A CA 1
ATOM 605 C C . ILE A 1 81 ? -12.894 -2.771 -0.264 1.00 91.12 81 ILE A C 1
ATOM 607 O O . ILE A 1 81 ? -13.193 -1.819 0.460 1.00 91.12 81 ILE A O 1
ATOM 611 N N . GLY A 1 82 ? -13.715 -3.806 -0.453 1.00 89.25 82 GLY A N 1
ATOM 612 C CA . GLY A 1 82 ? -15.094 -3.801 0.037 1.00 89.25 82 GLY A CA 1
ATOM 613 C C . GLY A 1 82 ? -15.877 -2.615 -0.540 1.00 89.25 82 GLY A C 1
ATOM 614 O O . GLY A 1 82 ? -15.934 -2.446 -1.754 1.00 89.25 82 GLY A O 1
ATOM 615 N N . ASN A 1 83 ? -16.427 -1.768 0.336 1.00 89.50 83 ASN A N 1
ATOM 616 C CA . ASN A 1 83 ? -17.222 -0.589 -0.045 1.00 89.50 83 ASN A CA 1
ATOM 617 C C . ASN A 1 83 ? -16.433 0.731 0.011 1.00 89.50 83 ASN A C 1
ATOM 619 O O . ASN A 1 83 ? -17.032 1.806 -0.031 1.00 89.50 83 ASN A O 1
ATOM 623 N N . ARG A 1 84 ? -15.104 0.675 0.158 1.00 90.75 84 ARG A N 1
ATOM 624 C CA . ARG A 1 84 ? -14.257 1.865 0.275 1.00 90.75 84 ARG A CA 1
ATOM 625 C C . ARG A 1 84 ? -13.376 2.025 -0.958 1.00 90.75 84 ARG A C 1
ATOM 627 O O . ARG A 1 84 ? -12.709 1.081 -1.379 1.00 90.75 84 ARG A O 1
ATOM 634 N N . THR A 1 85 ? -13.369 3.236 -1.508 1.00 94.06 85 THR A N 1
ATOM 635 C CA . THR A 1 85 ? -12.517 3.626 -2.637 1.00 94.06 85 THR A CA 1
ATOM 636 C C . THR A 1 85 ? -11.182 4.153 -2.138 1.00 94.06 85 THR A C 1
ATOM 638 O O . THR A 1 85 ? -11.133 4.988 -1.233 1.00 94.06 85 THR A O 1
ATOM 641 N N . TYR A 1 86 ? -10.106 3.693 -2.765 1.00 93.88 86 TYR A N 1
ATOM 642 C CA . TYR A 1 86 ? -8.737 4.113 -2.504 1.00 93.88 86 TYR A CA 1
ATOM 643 C C . TYR A 1 86 ? -8.151 4.737 -3.759 1.00 93.88 86 TYR A C 1
ATOM 645 O O . TYR A 1 86 ? -8.429 4.284 -4.868 1.00 93.88 86 TYR A O 1
ATOM 653 N N . ASN A 1 87 ? -7.326 5.762 -3.564 1.00 95.00 87 ASN A N 1
ATOM 654 C CA . ASN A 1 87 ? -6.504 6.330 -4.619 1.00 95.00 87 ASN A CA 1
ATOM 655 C C . ASN A 1 87 ? -5.109 5.709 -4.537 1.00 95.00 87 ASN A C 1
ATOM 657 O O . ASN A 1 87 ? -4.509 5.656 -3.458 1.00 95.00 87 ASN A O 1
ATOM 661 N N . ARG A 1 88 ? -4.617 5.242 -5.674 1.00 95.56 88 ARG A N 1
ATOM 662 C CA . ARG A 1 88 ? -3.283 4.693 -5.846 1.00 95.56 88 ARG A CA 1
ATOM 663 C C . ARG A 1 88 ? -2.517 5.590 -6.795 1.00 95.56 88 ARG A C 1
ATOM 665 O O . ARG A 1 88 ? -3.031 5.982 -7.833 1.00 95.56 88 ARG A O 1
ATOM 672 N N . THR A 1 89 ? -1.274 5.874 -6.447 1.00 95.81 89 THR A N 1
ATOM 673 C CA . THR A 1 89 ? -0.352 6.635 -7.284 1.00 95.81 89 THR A CA 1
ATOM 674 C C . THR A 1 89 ? 0.838 5.760 -7.620 1.00 95.81 89 THR A C 1
ATOM 676 O O . THR A 1 89 ? 1.475 5.212 -6.726 1.00 95.81 89 THR A O 1
ATOM 679 N N . VAL A 1 90 ? 1.145 5.642 -8.903 1.00 95.44 90 VAL A N 1
ATOM 680 C CA . VAL A 1 90 ? 2.335 4.985 -9.431 1.00 95.44 90 VAL A CA 1
ATOM 681 C C . VAL A 1 90 ? 3.280 6.064 -9.926 1.00 95.44 90 VAL A C 1
ATOM 683 O O . VAL A 1 90 ? 2.910 6.859 -10.787 1.00 95.44 90 VAL A O 1
ATOM 686 N N . THR A 1 91 ? 4.502 6.078 -9.418 1.00 95.00 91 THR A N 1
ATOM 687 C CA . THR A 1 91 ? 5.567 6.967 -9.876 1.00 95.00 91 THR A CA 1
ATOM 688 C C . THR A 1 91 ? 6.700 6.128 -10.434 1.00 95.00 91 THR A C 1
ATOM 690 O O . THR A 1 91 ? 7.175 5.211 -9.766 1.00 95.00 91 THR A O 1
ATOM 693 N N . ILE A 1 92 ? 7.126 6.453 -11.652 1.00 93.81 92 ILE A N 1
ATOM 694 C CA . ILE A 1 92 ? 8.243 5.802 -12.334 1.00 93.81 92 ILE A CA 1
ATOM 695 C C . ILE A 1 92 ? 9.327 6.856 -12.520 1.00 93.81 92 ILE A C 1
ATOM 697 O O . ILE A 1 92 ? 9.095 7.889 -13.149 1.00 93.81 92 ILE A O 1
ATOM 701 N N . ALA A 1 93 ? 10.508 6.611 -11.972 1.00 92.94 93 ALA A N 1
ATOM 702 C CA . ALA A 1 93 ? 11.665 7.487 -12.091 1.00 92.94 93 ALA A CA 1
ATOM 703 C C . ALA A 1 93 ? 12.884 6.674 -12.520 1.00 92.94 93 ALA A C 1
ATOM 705 O O . ALA A 1 93 ? 12.935 5.473 -12.278 1.00 92.94 93 ALA A O 1
ATOM 706 N N . LEU A 1 94 ? 13.866 7.323 -13.137 1.00 92.31 94 LEU A N 1
ATOM 707 C CA . LEU A 1 94 ? 15.175 6.701 -13.315 1.00 92.31 94 LEU A CA 1
ATOM 708 C C . LEU A 1 94 ? 15.805 6.460 -11.938 1.00 92.31 94 LEU A C 1
ATOM 710 O O . LEU A 1 94 ? 15.660 7.289 -11.032 1.00 92.31 94 LEU A O 1
ATOM 714 N N . ALA A 1 95 ? 16.467 5.322 -11.780 1.00 90.00 95 ALA A N 1
ATOM 715 C CA . ALA A 1 95 ? 17.160 4.963 -10.554 1.00 90.00 95 ALA A CA 1
ATOM 716 C C . ALA A 1 95 ? 18.672 5.067 -10.735 1.00 90.00 95 ALA A C 1
ATOM 718 O O . ALA A 1 95 ? 19.203 4.866 -11.820 1.00 90.00 95 ALA A O 1
ATOM 719 N N . ASP A 1 96 ? 19.338 5.365 -9.630 1.00 88.81 96 ASP A N 1
ATOM 720 C CA . ASP A 1 96 ? 20.781 5.243 -9.484 1.00 88.81 96 ASP A CA 1
ATOM 721 C C . ASP A 1 96 ? 21.071 3.840 -8.922 1.00 88.81 96 ASP A C 1
ATOM 723 O O . ASP A 1 96 ? 20.610 3.497 -7.815 1.00 88.81 96 ASP A O 1
ATOM 727 N N . ALA A 1 97 ? 21.705 2.982 -9.724 1.00 83.94 97 ALA A N 1
ATOM 728 C CA . ALA A 1 97 ? 21.899 1.582 -9.367 1.00 83.94 97 ALA A CA 1
ATOM 729 C C . ALA A 1 97 ? 23.086 1.404 -8.421 1.00 83.94 97 ALA A C 1
ATOM 731 O O . ALA A 1 97 ? 22.988 0.610 -7.479 1.00 83.94 97 ALA A O 1
ATOM 732 N N . ASP A 1 98 ? 24.159 2.166 -8.635 1.00 84.00 98 ASP A N 1
ATOM 733 C CA . ASP A 1 98 ? 25.402 2.096 -7.867 1.00 84.00 98 ASP A CA 1
ATOM 734 C C . ASP A 1 98 ? 25.504 3.148 -6.745 1.00 84.00 98 ASP A C 1
ATOM 736 O O . ASP A 1 98 ? 26.340 3.021 -5.846 1.00 84.00 98 ASP A O 1
ATOM 740 N N . GLY A 1 99 ? 24.607 4.136 -6.730 1.00 80.69 99 GLY A N 1
ATOM 741 C CA . GLY A 1 99 ? 24.598 5.213 -5.745 1.00 80.69 99 GLY A CA 1
ATOM 742 C C . GLY A 1 99 ? 25.667 6.276 -6.005 1.00 80.69 99 GLY A C 1
ATOM 743 O O . GLY A 1 99 ? 25.988 7.038 -5.087 1.00 80.69 99 GLY A O 1
ATOM 744 N N . ALA A 1 100 ? 26.245 6.326 -7.209 1.00 82.75 100 ALA A N 1
ATOM 745 C CA . ALA A 1 100 ? 27.301 7.265 -7.581 1.00 82.75 100 ALA A CA 1
ATOM 746 C C . ALA A 1 100 ? 26.783 8.681 -7.903 1.00 82.75 100 ALA A C 1
ATOM 748 O O . ALA A 1 100 ? 27.571 9.570 -8.239 1.00 82.75 100 ALA A O 1
ATOM 749 N N . GLY A 1 101 ? 25.478 8.927 -7.757 1.00 79.88 101 GLY A N 1
ATOM 750 C CA . GLY A 1 101 ? 24.846 10.234 -7.925 1.00 79.88 101 GLY A CA 1
ATOM 751 C C . GLY A 1 101 ? 24.316 10.491 -9.335 1.00 79.88 101 GLY A C 1
ATOM 752 O O . GLY A 1 101 ? 24.090 11.650 -9.694 1.00 79.88 101 GLY A O 1
ATOM 753 N N . GLY A 1 102 ? 24.119 9.438 -10.130 1.00 82.56 102 GLY A N 1
ATOM 754 C CA . GLY A 1 102 ? 23.631 9.507 -11.504 1.00 82.56 102 GLY A CA 1
ATOM 755 C C . GLY A 1 102 ? 22.402 8.631 -11.709 1.00 82.56 102 GLY A C 1
ATOM 756 O O . GLY A 1 102 ? 22.417 7.447 -11.414 1.00 82.56 102 GLY A O 1
ATOM 757 N N . ALA A 1 103 ? 21.328 9.207 -12.243 1.00 86.62 103 ALA A N 1
ATOM 758 C CA . ALA A 1 103 ? 20.212 8.414 -12.736 1.00 86.62 103 ALA A CA 1
ATOM 759 C C . ALA A 1 103 ? 20.637 7.654 -14.004 1.00 86.62 103 ALA A C 1
ATOM 761 O O . ALA A 1 103 ? 21.083 8.275 -14.971 1.00 86.62 103 ALA A O 1
ATOM 762 N N . GLU A 1 104 ? 20.470 6.335 -14.014 1.00 88.19 104 GLU A N 1
ATOM 763 C CA . GLU A 1 104 ? 20.835 5.473 -15.138 1.00 88.19 104 GLU A CA 1
ATOM 764 C C . GLU A 1 104 ? 19.610 5.188 -16.016 1.00 88.19 104 GLU A C 1
ATOM 766 O O . GLU A 1 104 ? 18.523 4.910 -15.510 1.00 88.19 104 GLU A O 1
ATOM 771 N N . SER A 1 105 ? 19.770 5.231 -17.345 1.00 86.62 105 SER A N 1
ATOM 772 C CA . SER A 1 105 ? 18.683 4.929 -18.296 1.00 86.62 105 SER A CA 1
ATOM 773 C C . SER A 1 105 ? 18.202 3.484 -18.223 1.00 86.62 105 SER A C 1
ATOM 775 O O . SER A 1 105 ? 17.080 3.185 -18.628 1.00 86.62 105 SER A O 1
ATOM 777 N N . ASP A 1 106 ? 19.058 2.606 -17.711 1.00 89.69 106 ASP A N 1
ATOM 778 C CA . ASP A 1 106 ? 18.858 1.162 -17.718 1.00 89.69 106 ASP A CA 1
ATOM 779 C C . ASP A 1 106 ? 18.236 0.681 -16.402 1.00 89.69 106 ASP A C 1
ATOM 781 O O . ASP A 1 106 ? 17.964 -0.507 -16.245 1.00 89.69 106 ASP A O 1
ATOM 785 N N . TYR A 1 107 ? 17.951 1.602 -15.472 1.00 92.19 107 TYR A N 1
ATOM 786 C CA . TYR A 1 107 ? 17.299 1.304 -14.206 1.00 92.19 107 TYR A CA 1
ATOM 787 C C . TYR A 1 107 ? 16.115 2.229 -13.938 1.00 92.19 107 TYR A C 1
ATOM 789 O O . TYR A 1 107 ? 16.220 3.455 -13.951 1.00 92.19 107 TYR A O 1
ATOM 797 N N . LEU A 1 108 ? 14.976 1.628 -13.603 1.00 92.44 108 LEU A N 1
ATOM 798 C CA . LEU A 1 108 ? 13.766 2.339 -13.206 1.00 92.44 108 LEU A CA 1
ATOM 799 C C . LEU A 1 108 ? 13.425 2.035 -11.755 1.00 92.44 108 LEU A C 1
ATOM 801 O O . LEU A 1 108 ? 13.309 0.879 -11.366 1.00 92.44 108 LEU A O 1
ATOM 805 N N . ALA A 1 109 ? 13.196 3.076 -10.962 1.00 92.88 109 ALA A N 1
ATOM 806 C CA . ALA A 1 109 ? 12.535 2.994 -9.673 1.00 92.88 109 ALA A CA 1
ATOM 807 C C . ALA A 1 109 ? 11.029 3.162 -9.877 1.00 92.88 109 ALA A C 1
ATOM 809 O O . ALA A 1 109 ? 10.552 4.221 -10.295 1.00 92.88 109 ALA A O 1
ATOM 810 N N . ILE A 1 110 ? 10.275 2.126 -9.533 1.00 93.44 110 ILE A N 1
ATOM 811 C CA . ILE A 1 110 ? 8.816 2.147 -9.540 1.00 93.44 110 ILE A CA 1
ATOM 812 C C . ILE A 1 110 ? 8.354 2.207 -8.099 1.00 93.44 110 ILE A C 1
ATOM 814 O O . ILE A 1 110 ? 8.710 1.356 -7.290 1.00 93.44 110 ILE A O 1
ATOM 818 N N . THR A 1 111 ? 7.547 3.210 -7.780 1.00 94.94 111 THR A N 1
ATOM 819 C CA . THR A 1 111 ? 6.947 3.371 -6.459 1.00 94.94 111 THR A CA 1
ATOM 820 C C . THR A 1 111 ? 5.439 3.420 -6.595 1.00 94.94 111 THR A C 1
ATOM 822 O O . THR A 1 111 ? 4.907 4.263 -7.313 1.00 94.94 111 THR A O 1
ATOM 825 N N . VAL A 1 112 ? 4.748 2.529 -5.894 1.00 95.44 112 VAL A N 1
ATOM 826 C CA . VAL A 1 112 ? 3.288 2.487 -5.835 1.00 95.44 112 VAL A CA 1
ATOM 827 C C . VAL A 1 112 ? 2.858 2.869 -4.428 1.00 95.44 112 VAL A C 1
ATOM 829 O O . VAL A 1 112 ? 3.258 2.236 -3.452 1.00 95.44 112 VAL A O 1
ATOM 832 N N . THR A 1 113 ? 2.028 3.899 -4.327 1.00 94.81 113 THR A N 1
ATOM 833 C CA . THR A 1 113 ? 1.586 4.491 -3.065 1.00 94.81 113 THR A CA 1
ATOM 834 C C . THR A 1 113 ? 0.072 4.442 -2.966 1.00 94.81 113 THR A C 1
ATOM 836 O O . THR A 1 113 ? -0.627 4.846 -3.891 1.00 94.81 113 THR A O 1
ATOM 839 N N . VAL A 1 114 ? -0.443 4.000 -1.822 1.00 94.31 114 VAL A N 1
ATOM 840 C CA . VAL A 1 114 ? -1.859 4.083 -1.453 1.00 94.31 114 VAL A CA 1
ATOM 841 C C . VAL A 1 114 ? -1.946 4.680 -0.053 1.00 94.31 114 VAL A C 1
ATOM 843 O O . VAL A 1 114 ? -1.451 4.098 0.914 1.00 94.31 114 VAL A O 1
ATOM 846 N N . ASN A 1 115 ? -2.589 5.843 0.075 1.00 87.81 115 ASN A N 1
ATOM 847 C CA . ASN A 1 115 ? -2.621 6.625 1.317 1.00 87.81 115 ASN A CA 1
ATOM 848 C C . ASN A 1 115 ? -1.203 6.857 1.887 1.00 87.81 115 ASN A C 1
ATOM 850 O O . ASN A 1 115 ? -0.402 7.557 1.277 1.00 87.81 115 ASN A O 1
ATOM 854 N N . SER A 1 116 ? -0.891 6.276 3.052 1.00 85.56 116 SER A N 1
ATOM 855 C CA . SER A 1 116 ? 0.413 6.381 3.730 1.00 85.56 116 SER A CA 1
ATOM 856 C C . SER A 1 116 ? 1.294 5.139 3.559 1.00 85.56 116 SER A C 1
ATOM 858 O O . SER A 1 116 ? 2.327 5.031 4.215 1.00 85.56 116 SER A O 1
ATOM 860 N N . GLN A 1 117 ? 0.880 4.176 2.734 1.00 91.19 117 GLN A N 1
ATOM 861 C CA . GLN A 1 117 ? 1.649 2.970 2.440 1.00 91.19 117 GLN A CA 1
ATOM 862 C C . GLN A 1 117 ? 2.267 3.091 1.052 1.00 91.19 117 GLN A C 1
ATOM 864 O O 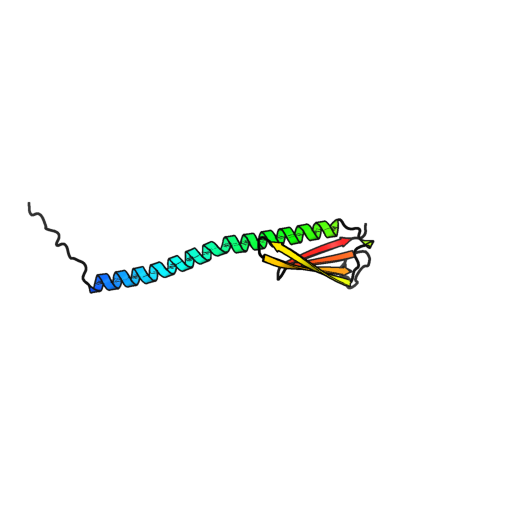. GLN A 1 117 ? 1.589 3.489 0.108 1.00 91.19 117 GLN A O 1
ATOM 869 N N . SER A 1 118 ? 3.542 2.734 0.929 1.00 93.44 118 SER A N 1
ATOM 870 C CA . SER A 1 118 ? 4.240 2.689 -0.353 1.00 93.44 118 SER A CA 1
ATOM 871 C C . SER A 1 118 ? 5.041 1.400 -0.477 1.00 93.44 118 SER A C 1
ATOM 873 O O . SER A 1 118 ? 5.582 0.900 0.511 1.00 93.44 118 SER A O 1
ATOM 875 N N . LEU A 1 119 ? 5.085 0.859 -1.690 1.00 94.75 119 LEU A N 1
ATOM 876 C CA . LEU A 1 119 ? 6.004 -0.198 -2.087 1.00 94.75 119 LEU A CA 1
ATOM 877 C C . LEU A 1 119 ? 6.871 0.344 -3.217 1.00 94.75 119 LEU A C 1
ATOM 879 O O . LEU A 1 119 ? 6.364 1.020 -4.112 1.00 94.75 119 LEU A O 1
ATOM 883 N N . SER A 1 120 ? 8.167 0.060 -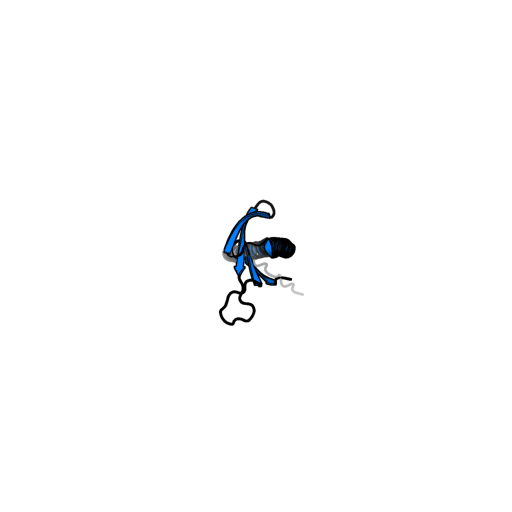3.171 1.00 93.00 120 SER A N 1
ATOM 884 C CA . SER A 1 120 ? 9.110 0.479 -4.200 1.00 93.00 120 SER A CA 1
ATOM 885 C C . SER A 1 120 ? 9.912 -0.720 -4.681 1.00 93.00 120 SER A C 1
ATOM 887 O O . SER A 1 120 ? 10.289 -1.573 -3.879 1.00 93.00 120 SER A O 1
ATOM 889 N N . THR A 1 121 ? 10.153 -0.789 -5.985 1.00 92.12 121 THR A N 1
ATOM 890 C CA . THR A 1 121 ? 11.032 -1.776 -6.611 1.00 92.12 121 THR A CA 1
ATOM 891 C C . THR A 1 121 ? 11.900 -1.097 -7.652 1.00 92.12 121 THR A C 1
ATOM 893 O O . THR A 1 121 ? 11.598 0.006 -8.116 1.00 92.12 121 THR A O 1
ATOM 896 N N . ARG A 1 122 ? 12.973 -1.784 -8.028 1.00 90.94 122 ARG A N 1
ATOM 897 C CA . ARG A 1 122 ? 13.838 -1.391 -9.130 1.00 90.94 122 ARG A CA 1
ATOM 898 C C . ARG A 1 122 ? 13.713 -2.420 -10.242 1.00 90.94 122 ARG A C 1
ATOM 900 O O . ARG A 1 122 ? 13.787 -3.616 -9.974 1.00 90.94 122 ARG A O 1
ATOM 907 N N . LEU A 1 123 ? 13.521 -1.949 -11.465 1.00 90.12 123 LEU A N 1
ATOM 908 C CA . LEU A 1 123 ? 13.620 -2.761 -12.669 1.00 90.12 123 LEU A CA 1
ATOM 909 C C . LEU A 1 123 ? 14.909 -2.400 -13.390 1.00 90.12 123 LEU A C 1
ATOM 911 O O . LEU A 1 123 ? 15.259 -1.224 -13.469 1.00 90.12 123 LEU A O 1
ATOM 915 N N . MET A 1 124 ? 15.586 -3.416 -13.906 1.00 90.69 124 MET A N 1
ATOM 916 C CA . MET A 1 124 ? 16.743 -3.272 -14.777 1.00 90.69 124 MET A CA 1
ATOM 917 C C . MET A 1 124 ? 16.312 -3.617 -16.199 1.00 90.69 124 MET A C 1
ATOM 919 O O . MET A 1 124 ? 15.509 -4.532 -16.398 1.00 90.69 124 MET A O 1
ATOM 923 N N . LYS A 1 125 ? 16.838 -2.884 -17.173 1.00 87.06 125 LYS A N 1
ATOM 924 C CA . LYS A 1 125 ? 16.686 -3.214 -18.582 1.00 87.06 125 LYS A CA 1
ATOM 925 C C . LYS A 1 125 ? 17.306 -4.603 -18.842 1.00 87.06 125 LYS A C 1
ATOM 927 O O . LYS A 1 125 ? 18.427 -4.829 -18.385 1.00 87.06 125 LYS A O 1
ATOM 932 N N . PRO A 1 126 ? 16.580 -5.537 -19.486 1.00 79.50 126 PRO A N 1
ATOM 933 C CA . PRO A 1 126 ? 17.083 -6.884 -19.758 1.00 79.50 126 PRO A CA 1
ATOM 934 C C . PRO A 1 126 ? 18.296 -6.901 -20.696 1.00 79.50 126 PRO A C 1
ATOM 936 O O . PRO A 1 126 ? 18.444 -5.954 -21.505 1.00 79.50 126 PRO A O 1
#

Foldseek 3Di:
DDDPDDPPDDDDPVNVVVVVVVVVVVVVVVVVVVVVVVVVVVVVVVVVVVVVVQVVVVVVVQPDAPVVDDAPDKDWDWDDDPPDIWIKIKHKHFDDPPPPPDRDPQKIWIWIDIDPDIDIDMDGHD

Sequence (126 aa):
MSRRQRARRGLTLLEALILITIVGVAGTGVGVGLHAVAKVPAAVDERLAIHNRLVEKMEELASIDFDTLNSGVSRSDTFLIGNRTYNRTVTIALADADGAGGAESDYLAITVTVNSQSLSTRLMKP

Radius of gyration: 30.66 Å; chains: 1; bounding box: 55×39×95 Å